Protein AF-A0A6N7TLB5-F1 (afdb_monomer_lite)

Structure (mmCIF, N/CA/C/O backbone):
data_AF-A0A6N7TLB5-F1
#
_entry.id   AF-A0A6N7TLB5-F1
#
loop_
_atom_site.group_PDB
_atom_site.id
_atom_site.type_symbol
_atom_site.label_atom_id
_atom_site.label_alt_id
_atom_site.label_comp_id
_atom_site.label_asym_id
_atom_site.label_entity_id
_atom_site.label_seq_id
_atom_site.pdbx_PDB_ins_code
_atom_site.Cartn_x
_atom_site.Cartn_y
_atom_site.Cartn_z
_atom_site.occupancy
_atom_site.B_iso_or_equiv
_atom_site.auth_seq_id
_atom_site.auth_comp_id
_atom_site.auth_asym_id
_atom_site.auth_atom_id
_atom_site.pdbx_PDB_model_num
ATOM 1 N N . MET A 1 1 ? 4.380 1.367 -26.021 1.00 70.00 1 MET A N 1
ATOM 2 C CA . MET A 1 1 ? 4.660 1.882 -24.663 1.00 70.00 1 MET A CA 1
ATOM 3 C C . MET A 1 1 ? 5.222 0.728 -23.849 1.00 70.00 1 MET A C 1
ATOM 5 O O . MET A 1 1 ? 4.762 -0.387 -24.059 1.00 70.00 1 MET A O 1
ATOM 9 N N . ALA A 1 2 ? 6.256 0.939 -23.034 1.00 77.38 2 ALA A N 1
ATOM 10 C CA . ALA A 1 2 ? 6.742 -0.123 -22.152 1.00 77.38 2 ALA A CA 1
ATOM 11 C C . ALA A 1 2 ? 5.775 -0.273 -20.972 1.00 77.38 2 ALA A C 1
ATOM 13 O O . ALA A 1 2 ? 5.322 0.735 -20.434 1.00 77.38 2 ALA A O 1
ATOM 14 N N . GLU A 1 3 ? 5.452 -1.508 -20.597 1.00 83.88 3 GLU A N 1
ATOM 15 C CA . GLU A 1 3 ? 4.650 -1.782 -19.407 1.00 83.88 3 GLU A CA 1
ATOM 16 C C . GLU A 1 3 ? 5.483 -1.481 -18.155 1.00 83.88 3 GLU A C 1
ATOM 18 O O . GLU A 1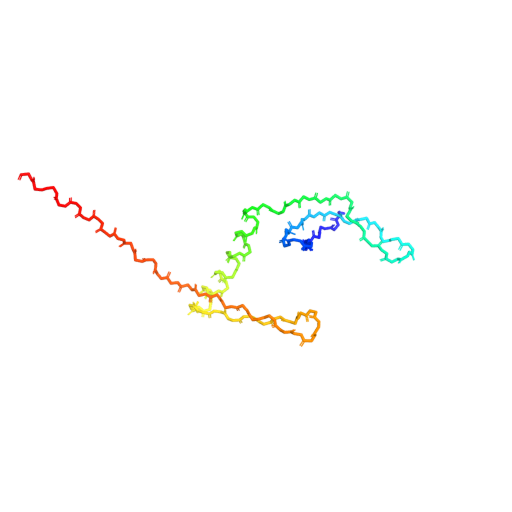 3 ? 6.670 -1.829 -18.080 1.00 83.88 3 GLU A O 1
ATOM 23 N N . TYR A 1 4 ? 4.877 -0.760 -17.213 1.00 87.00 4 TYR A N 1
ATOM 24 C CA . TYR A 1 4 ? 5.506 -0.368 -15.959 1.00 87.00 4 TYR A CA 1
ATOM 25 C C . TYR A 1 4 ? 4.982 -1.261 -14.845 1.00 87.00 4 TYR A C 1
ATOM 27 O O . TYR A 1 4 ? 3.779 -1.473 -14.717 1.00 87.00 4 TYR A O 1
ATOM 35 N N . HIS A 1 5 ? 5.895 -1.774 -14.037 1.00 89.25 5 HIS A N 1
ATOM 36 C CA . HIS A 1 5 ? 5.592 -2.730 -12.988 1.00 89.25 5 HIS A CA 1
ATOM 37 C C . HIS A 1 5 ? 6.035 -2.171 -11.645 1.00 89.25 5 HIS A C 1
ATOM 39 O O . HIS A 1 5 ? 7.048 -1.474 -11.554 1.00 89.25 5 HIS A O 1
ATOM 45 N N . VAL A 1 6 ? 5.284 -2.523 -10.605 1.00 90.38 6 VAL A N 1
ATOM 46 C CA . VAL A 1 6 ? 5.622 -2.250 -9.209 1.00 90.38 6 VAL A CA 1
ATOM 47 C C . VAL A 1 6 ? 5.865 -3.585 -8.519 1.00 90.38 6 VAL A C 1
ATOM 49 O O . VAL A 1 6 ? 5.083 -4.521 -8.681 1.00 90.38 6 VAL A O 1
ATOM 52 N N . GLY A 1 7 ? 6.960 -3.694 -7.773 1.00 87.75 7 GLY A N 1
ATOM 53 C CA . GLY A 1 7 ? 7.318 -4.915 -7.059 1.00 87.75 7 GLY A CA 1
ATOM 54 C C . GLY A 1 7 ? 7.971 -4.630 -5.716 1.00 87.75 7 GLY A C 1
ATOM 55 O O . GLY A 1 7 ? 8.545 -3.567 -5.510 1.00 87.75 7 GLY A O 1
ATOM 56 N N . CYS A 1 8 ? 7.900 -5.595 -4.804 1.00 88.00 8 CYS A N 1
ATOM 57 C CA . CYS A 1 8 ? 8.511 -5.505 -3.481 1.00 88.00 8 CYS A CA 1
ATOM 58 C C . CYS A 1 8 ? 9.807 -6.326 -3.435 1.00 88.00 8 CYS A C 1
ATOM 60 O O . CYS A 1 8 ? 9.843 -7.480 -3.865 1.00 88.00 8 CYS A O 1
ATOM 62 N N . GLY A 1 9 ? 10.883 -5.708 -2.953 1.00 82.94 9 GLY A N 1
ATOM 63 C CA . GLY A 1 9 ? 12.175 -6.336 -2.721 1.00 82.94 9 GLY A CA 1
ATOM 64 C C . GLY A 1 9 ? 12.219 -7.204 -1.471 1.00 82.94 9 GLY A C 1
ATOM 65 O O . GLY A 1 9 ? 11.346 -7.149 -0.611 1.00 82.94 9 GLY A O 1
ATOM 66 N N . LEU A 1 10 ? 13.316 -7.950 -1.329 1.00 75.44 10 LEU A N 1
ATOM 67 C CA . LEU A 1 10 ? 13.556 -8.847 -0.194 1.00 75.44 10 LEU A CA 1
ATOM 68 C C . LEU A 1 10 ? 13.591 -8.124 1.173 1.00 75.44 10 LEU A C 1
ATOM 70 O O . LEU A 1 10 ? 13.378 -8.759 2.198 1.00 75.44 10 LEU A O 1
ATOM 74 N N . PHE A 1 11 ? 13.816 -6.805 1.183 1.00 79.19 11 PHE A N 1
ATOM 75 C CA . PHE A 1 11 ? 13.877 -5.962 2.386 1.00 79.19 11 PHE A CA 1
ATOM 76 C C . PHE A 1 11 ? 12.696 -4.988 2.516 1.00 79.19 11 PHE A C 1
ATOM 78 O O . PHE A 1 11 ? 12.785 -4.000 3.236 1.00 79.19 11 PHE A O 1
ATOM 85 N N . GLY A 1 12 ? 11.594 -5.225 1.799 1.00 78.88 12 GLY A N 1
ATOM 86 C CA . GLY A 1 12 ? 10.405 -4.369 1.876 1.00 78.88 12 GLY A CA 1
ATOM 87 C C . GLY A 1 12 ? 10.475 -3.084 1.044 1.00 78.88 12 GLY A C 1
ATOM 88 O O . GLY A 1 12 ? 9.477 -2.376 0.951 1.00 78.88 12 GLY A O 1
ATOM 89 N N . THR A 1 13 ? 11.605 -2.789 0.392 1.00 87.31 13 THR A N 1
ATOM 90 C CA . THR A 1 13 ? 11.708 -1.680 -0.567 1.00 87.31 13 THR A CA 1
ATOM 91 C C . THR A 1 13 ? 10.790 -1.930 -1.759 1.00 87.31 13 THR A C 1
ATOM 93 O O . THR A 1 13 ? 10.875 -2.977 -2.406 1.00 87.31 13 THR A O 1
ATOM 96 N N . ILE A 1 14 ? 9.932 -0.965 -2.074 1.00 91.50 14 ILE A N 1
ATOM 97 C CA . ILE A 1 14 ? 9.079 -1.016 -3.259 1.00 91.50 14 ILE A CA 1
ATOM 98 C C . ILE A 1 14 ? 9.859 -0.407 -4.423 1.00 91.50 14 ILE A C 1
ATOM 100 O O . ILE A 1 14 ? 10.412 0.685 -4.309 1.00 91.50 14 ILE A O 1
ATOM 104 N N . TYR A 1 15 ? 9.889 -1.113 -5.547 1.00 91.44 15 TYR A N 1
ATOM 105 C C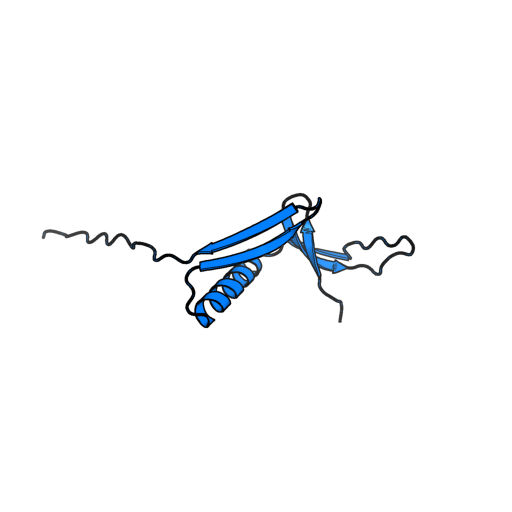A . TYR A 1 15 ? 10.509 -0.661 -6.783 1.00 91.44 15 TYR A CA 1
ATOM 106 C C . TYR A 1 15 ? 9.456 -0.454 -7.860 1.00 91.44 15 TYR A C 1
ATOM 108 O O . TYR A 1 15 ? 8.518 -1.246 -7.970 1.00 91.44 15 TYR A O 1
ATOM 116 N N . ALA A 1 16 ? 9.665 0.553 -8.699 1.00 92.75 16 ALA A N 1
ATOM 117 C CA . ALA A 1 16 ? 8.905 0.754 -9.923 1.00 92.75 16 ALA A CA 1
ATOM 118 C C . ALA A 1 16 ? 9.850 0.766 -11.128 1.00 92.75 16 ALA A C 1
ATOM 120 O O . ALA A 1 16 ? 10.967 1.285 -11.053 1.00 92.75 16 ALA A O 1
ATOM 121 N N . GLY A 1 17 ? 9.432 0.178 -12.245 1.00 91.25 17 GLY A N 1
ATOM 122 C CA . GLY A 1 17 ? 10.306 0.079 -13.407 1.00 91.25 17 GLY A CA 1
ATOM 123 C C . GLY A 1 17 ? 9.746 -0.712 -14.577 1.00 91.25 17 GLY A C 1
ATOM 124 O O . GLY A 1 17 ? 8.589 -1.122 -14.585 1.00 91.25 17 GLY A O 1
ATOM 125 N N . THR A 1 18 ? 10.599 -0.966 -15.567 1.00 92.31 18 THR A N 1
ATOM 126 C CA . THR A 1 18 ? 10.254 -1.782 -16.738 1.00 92.31 18 THR A CA 1
ATOM 127 C C . THR A 1 18 ? 10.897 -3.158 -16.648 1.00 92.31 18 THR A C 1
ATOM 129 O O . THR A 1 18 ? 12.020 -3.310 -16.155 1.00 92.31 18 THR A O 1
ATOM 132 N N . MET A 1 19 ? 10.211 -4.175 -17.162 1.00 88.81 19 MET A N 1
ATOM 133 C CA . MET A 1 19 ? 10.732 -5.541 -17.199 1.00 88.81 19 MET A CA 1
ATOM 134 C C . MET A 1 19 ? 11.442 -5.829 -18.525 1.00 88.81 19 MET A C 1
ATOM 136 O O . MET A 1 19 ? 11.093 -5.307 -19.587 1.00 88.81 19 MET A O 1
ATOM 140 N N . MET A 1 20 ? 12.460 -6.689 -18.489 1.00 86.31 20 MET A N 1
ATOM 141 C CA . MET A 1 20 ? 12.987 -7.303 -19.705 1.00 86.31 20 MET A CA 1
ATOM 142 C C . MET A 1 20 ? 11.956 -8.265 -20.303 1.00 86.31 20 MET A C 1
ATOM 144 O O . MET A 1 20 ? 11.090 -8.796 -19.602 1.00 86.31 20 MET A O 1
ATOM 148 N N . LYS A 1 21 ? 12.089 -8.533 -21.610 1.00 83.12 21 LYS A N 1
ATOM 149 C CA . LYS A 1 21 ? 11.362 -9.641 -22.236 1.00 83.12 21 LYS A CA 1
ATOM 150 C C . LYS A 1 21 ? 11.701 -10.926 -21.488 1.00 83.12 21 LYS A C 1
ATOM 152 O O . LYS A 1 21 ? 12.875 -11.185 -21.215 1.00 83.12 21 LYS A O 1
ATOM 157 N N . GLN A 1 22 ? 10.668 -11.693 -21.167 1.00 82.06 22 GLN A N 1
ATOM 158 C CA . GLN A 1 22 ? 10.808 -12.966 -20.482 1.00 82.06 22 GLN A CA 1
ATOM 159 C C . GLN A 1 22 ? 11.748 -13.872 -21.281 1.00 82.06 22 GLN A C 1
ATOM 161 O O . GLN A 1 22 ? 11.629 -14.001 -22.505 1.00 82.06 22 GLN A O 1
ATOM 166 N N . ARG A 1 23 ? 12.740 -14.438 -20.596 1.00 78.00 23 ARG A N 1
ATOM 167 C CA . ARG A 1 23 ? 13.690 -15.369 -21.204 1.00 78.00 23 ARG A CA 1
ATOM 168 C C . ARG A 1 23 ? 13.016 -16.730 -21.416 1.00 78.00 23 ARG A C 1
ATOM 170 O O . ARG A 1 23 ? 11.969 -17.019 -20.842 1.00 78.00 23 ARG A O 1
ATOM 177 N N . LYS A 1 24 ? 13.633 -17.588 -22.237 1.00 78.50 24 LYS A N 1
ATOM 178 C CA . LYS A 1 24 ? 13.130 -18.948 -22.523 1.00 78.50 24 LYS A CA 1
ATOM 179 C C . LYS A 1 24 ? 13.061 -19.848 -21.278 1.00 78.50 24 LYS A C 1
ATOM 181 O O . LYS A 1 24 ? 12.318 -20.818 -21.287 1.00 78.50 24 LYS A O 1
ATOM 186 N N . ASP A 1 25 ? 13.818 -19.518 -20.234 1.00 81.31 25 ASP A N 1
ATOM 187 C CA . ASP A 1 25 ? 13.830 -20.181 -18.921 1.00 81.31 25 ASP A CA 1
ATOM 188 C C . ASP A 1 25 ? 12.692 -19.708 -17.990 1.00 81.31 25 ASP A C 1
ATOM 190 O O . ASP A 1 25 ? 12.596 -20.151 -16.848 1.00 81.31 25 ASP A O 1
ATOM 194 N N . GLY A 1 26 ? 11.827 -18.803 -18.462 1.00 77.88 26 GLY A N 1
ATO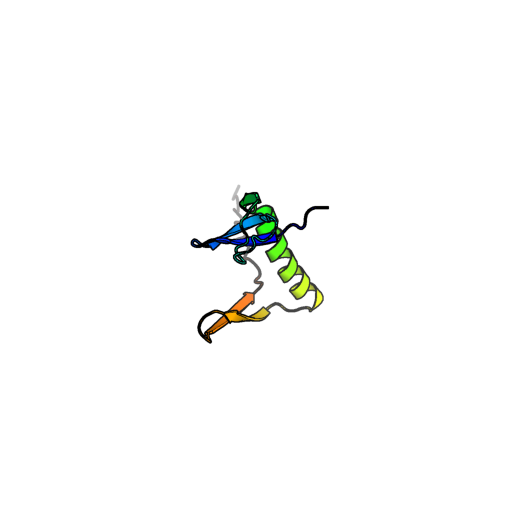M 195 C CA . GLY A 1 26 ? 10.708 -18.254 -17.702 1.00 77.88 26 GLY A CA 1
ATOM 196 C C . GLY A 1 26 ? 11.089 -17.136 -16.730 1.00 77.88 26 GLY A C 1
ATOM 197 O O . GLY A 1 26 ? 10.187 -16.497 -16.189 1.00 77.88 26 GLY A O 1
ATOM 198 N N . LEU A 1 27 ? 12.382 -16.845 -16.545 1.00 78.69 27 LEU A N 1
ATOM 199 C CA . LEU A 1 27 ? 12.845 -15.791 -15.648 1.00 78.69 27 LEU A CA 1
ATOM 200 C C . LEU A 1 27 ? 12.597 -14.410 -16.266 1.00 78.69 27 LEU A C 1
ATOM 202 O O . LEU A 1 27 ? 12.961 -14.128 -17.415 1.00 78.69 27 LEU A O 1
ATOM 206 N N . GLN A 1 28 ? 12.005 -13.521 -15.468 1.00 81.69 28 GLN A N 1
ATOM 207 C CA . GLN A 1 28 ? 11.789 -12.123 -15.821 1.00 81.69 28 GLN A CA 1
ATOM 208 C C . GLN A 1 28 ? 12.577 -11.231 -14.862 1.00 81.69 28 GLN A C 1
ATOM 210 O O . GLN A 1 28 ? 12.424 -11.299 -13.646 1.00 81.69 28 GLN A O 1
ATOM 215 N N . LEU A 1 29 ? 13.456 -10.405 -15.425 1.00 86.50 29 LEU A N 1
ATOM 216 C CA . LEU A 1 29 ? 14.339 -9.511 -14.681 1.00 86.50 29 LEU A CA 1
ATOM 217 C C . LEU A 1 29 ? 13.981 -8.059 -14.987 1.00 86.50 29 LEU A C 1
ATOM 219 O O . LEU A 1 29 ? 13.531 -7.743 -16.090 1.00 86.50 29 LEU A O 1
ATOM 223 N N . TRP A 1 30 ? 14.244 -7.173 -14.033 1.00 89.00 30 TRP A N 1
ATOM 224 C CA . TRP A 1 30 ? 14.122 -5.733 -14.236 1.00 89.00 30 TRP A CA 1
ATOM 225 C C . TRP A 1 30 ? 15.087 -5.268 -15.329 1.00 89.00 30 TRP A C 1
ATOM 227 O O . TRP A 1 30 ? 16.267 -5.615 -15.316 1.00 89.00 30 TRP A O 1
ATOM 237 N N . ARG A 1 31 ? 14.582 -4.482 -16.282 1.00 86.75 31 ARG A N 1
ATOM 238 C CA . ARG A 1 31 ? 15.405 -3.760 -17.261 1.00 86.75 31 ARG A CA 1
ATOM 239 C C . ARG A 1 31 ? 15.901 -2.448 -16.667 1.00 86.75 31 ARG A C 1
ATOM 241 O O . ARG A 1 31 ? 17.078 -2.129 -16.768 1.00 86.75 31 ARG A O 1
ATOM 248 N N . SER A 1 32 ? 14.986 -1.705 -16.064 1.00 86.00 32 SER A N 1
ATOM 249 C CA . SER A 1 32 ? 15.249 -0.507 -15.279 1.00 86.00 32 SER A CA 1
ATOM 250 C C . SER A 1 32 ? 14.332 -0.556 -14.070 1.00 86.00 32 SER A C 1
ATOM 252 O O . SER A 1 32 ? 13.175 -0.949 -14.205 1.00 86.00 32 SER A O 1
ATOM 254 N N . LYS A 1 33 ? 14.840 -0.190 -12.897 1.00 90.25 33 LYS A N 1
ATOM 255 C CA . LYS A 1 33 ? 14.020 0.011 -11.705 1.00 90.25 33 LYS A CA 1
ATOM 256 C C . LYS A 1 33 ? 14.607 1.128 -10.861 1.00 90.25 33 LYS A C 1
ATOM 258 O O . LYS A 1 33 ? 15.825 1.299 -10.844 1.00 90.25 33 LYS A O 1
ATOM 263 N N . SER A 1 34 ? 13.745 1.837 -10.159 1.00 91.25 34 SER A N 1
ATOM 264 C CA . SER A 1 34 ? 14.113 2.785 -9.116 1.00 91.25 34 SER A CA 1
ATOM 265 C C . SER A 1 34 ? 13.287 2.507 -7.874 1.00 91.25 34 SER A C 1
ATOM 267 O O . SER A 1 34 ? 12.243 1.848 -7.943 1.00 91.25 34 SER A O 1
ATOM 269 N N . ASP A 1 35 ? 13.756 3.022 -6.749 1.00 92.50 35 ASP A N 1
ATOM 270 C CA . ASP A 1 35 ? 12.978 3.040 -5.520 1.00 92.50 35 ASP A CA 1
ATOM 271 C C . ASP A 1 35 ? 11.728 3.898 -5.741 1.00 92.50 35 ASP A C 1
ATOM 273 O O . ASP A 1 35 ? 11.751 4.895 -6.473 1.00 92.50 35 ASP A O 1
ATOM 277 N N . VAL A 1 36 ? 10.613 3.464 -5.161 1.00 91.69 36 VAL A N 1
ATOM 278 C CA . VAL A 1 36 ? 9.386 4.257 -5.131 1.00 91.69 36 VAL A CA 1
ATOM 279 C C . VAL A 1 36 ? 9.584 5.414 -4.157 1.00 91.69 36 VAL A C 1
ATOM 281 O O . VAL A 1 36 ? 10.075 5.219 -3.049 1.00 91.69 36 VAL A O 1
ATOM 284 N N . THR A 1 37 ? 9.215 6.619 -4.587 1.00 90.62 37 THR A N 1
ATOM 285 C CA . THR A 1 37 ? 9.336 7.833 -3.776 1.00 90.62 37 THR A CA 1
ATOM 286 C C . THR A 1 37 ? 8.314 7.846 -2.641 1.00 90.62 37 THR A C 1
ATOM 288 O O . THR A 1 37 ? 7.237 7.253 -2.750 1.00 90.62 37 THR A O 1
ATOM 291 N N . ASP A 1 38 ? 8.603 8.600 -1.581 1.00 90.25 38 ASP A N 1
ATOM 292 C CA . ASP A 1 38 ? 7.665 8.802 -0.467 1.00 90.25 38 ASP A CA 1
ATOM 293 C C . ASP A 1 38 ? 6.331 9.407 -0.931 1.00 90.25 38 ASP A C 1
ATOM 295 O O . ASP A 1 38 ? 5.270 9.082 -0.397 1.00 90.25 38 ASP A O 1
ATOM 299 N N . GLU A 1 39 ? 6.361 10.242 -1.973 1.00 90.50 39 GLU A N 1
ATOM 300 C CA . GLU A 1 39 ? 5.166 10.800 -2.612 1.00 90.50 39 GLU A CA 1
ATOM 301 C C . GLU A 1 39 ? 4.271 9.703 -3.204 1.00 90.50 39 GLU A C 1
ATOM 303 O O . GLU A 1 39 ? 3.060 9.694 -2.987 1.00 90.50 39 GLU A O 1
ATOM 308 N N . ALA A 1 40 ? 4.856 8.736 -3.911 1.00 90.00 40 ALA A N 1
ATOM 309 C CA . ALA A 1 40 ? 4.099 7.638 -4.497 1.00 90.00 40 ALA A CA 1
ATOM 310 C C . ALA A 1 40 ? 3.535 6.696 -3.418 1.00 90.00 40 ALA A C 1
ATOM 312 O O . ALA A 1 40 ? 2.402 6.231 -3.544 1.00 90.00 40 ALA A O 1
ATOM 313 N N . VAL A 1 41 ? 4.271 6.465 -2.324 1.00 89.88 41 VAL A N 1
ATOM 314 C CA . VAL A 1 41 ? 3.735 5.756 -1.147 1.00 89.88 41 VAL A CA 1
ATOM 315 C C . VAL A 1 41 ? 2.567 6.535 -0.531 1.00 89.88 41 VAL A C 1
ATOM 317 O O . VAL A 1 41 ? 1.516 5.957 -0.247 1.00 89.88 41 VAL A O 1
ATOM 320 N N . SER A 1 42 ? 2.706 7.853 -0.391 1.00 91.75 42 SER A N 1
ATOM 321 C CA . SER A 1 42 ? 1.653 8.731 0.129 1.00 91.75 42 SER A CA 1
ATOM 322 C C . SER A 1 42 ? 0.404 8.711 -0.751 1.00 91.75 42 SER A C 1
ATOM 324 O O . SER A 1 42 ? -0.705 8.655 -0.231 1.00 91.75 42 SER A O 1
ATOM 326 N N . ALA A 1 43 ? 0.552 8.656 -2.077 1.00 93.75 43 ALA A N 1
ATOM 327 C CA . ALA A 1 43 ? -0.575 8.533 -2.999 1.00 93.75 43 ALA A CA 1
ATOM 328 C C . ALA A 1 43 ? -1.385 7.241 -2.772 1.00 93.75 43 ALA A C 1
ATOM 330 O O . ALA A 1 43 ? -2.616 7.261 -2.846 1.00 93.75 43 ALA A O 1
ATOM 331 N N . VAL A 1 44 ? -0.721 6.127 -2.438 1.00 91.38 44 VAL A N 1
ATOM 332 C CA . VAL A 1 44 ? -1.399 4.871 -2.072 1.00 91.38 44 VAL A CA 1
ATOM 333 C C . VAL A 1 44 ? -2.183 5.030 -0.766 1.00 91.38 44 VAL A C 1
ATOM 335 O O . VAL A 1 44 ? -3.309 4.547 -0.667 1.00 91.38 44 VAL A O 1
ATOM 338 N N . LEU A 1 45 ? -1.636 5.736 0.226 1.00 91.50 45 LEU A N 1
ATOM 339 C CA . LEU A 1 45 ? -2.371 6.044 1.458 1.00 91.50 45 LEU A CA 1
ATOM 340 C C . LEU A 1 45 ? -3.584 6.940 1.176 1.00 91.50 45 LEU A C 1
ATOM 342 O O . LEU A 1 45 ? -4.689 6.634 1.624 1.00 91.50 45 LEU A O 1
ATOM 346 N N . THR A 1 46 ? -3.413 7.986 0.365 1.00 93.25 46 THR A N 1
ATOM 347 C CA . THR A 1 46 ? -4.493 8.887 -0.060 1.00 93.25 46 THR A CA 1
ATOM 348 C C . THR A 1 46 ? -5.610 8.143 -0.786 1.00 93.25 46 THR A C 1
ATOM 350 O O . THR A 1 46 ? -6.781 8.468 -0.591 1.00 93.25 46 THR A O 1
ATOM 353 N N . HIS A 1 47 ? -5.290 7.110 -1.573 1.00 93.56 47 HIS A N 1
ATOM 354 C CA . HIS A 1 47 ? -6.298 6.242 -2.182 1.00 93.56 47 HIS A CA 1
ATOM 355 C C . HIS A 1 47 ? -7.206 5.592 -1.125 1.00 93.56 47 HIS A C 1
ATOM 357 O O . HIS A 1 47 ? -8.428 5.677 -1.246 1.00 93.56 47 HIS A O 1
ATOM 363 N N . PHE A 1 48 ? -6.638 5.013 -0.061 1.00 93.19 48 PHE A N 1
ATOM 364 C CA . PHE A 1 48 ? -7.433 4.412 1.016 1.00 93.19 48 PHE A CA 1
ATOM 365 C C . PHE A 1 48 ? -8.200 5.454 1.833 1.00 93.19 48 PHE A C 1
ATOM 367 O O . PHE A 1 48 ? -9.362 5.226 2.158 1.00 93.19 48 PHE A O 1
ATOM 374 N N . ILE A 1 49 ? -7.600 6.615 2.114 1.00 92.56 49 ILE A N 1
ATOM 375 C CA . ILE A 1 49 ? -8.291 7.728 2.789 1.00 92.56 49 ILE A CA 1
ATOM 376 C C . ILE A 1 49 ? -9.506 8.176 1.967 1.00 92.56 49 ILE A C 1
ATOM 378 O O . ILE A 1 49 ? -10.591 8.361 2.512 1.00 92.56 49 ILE A O 1
ATOM 382 N N . THR A 1 50 ? -9.352 8.291 0.647 1.00 92.62 50 THR A N 1
ATOM 383 C CA . THR A 1 50 ? -10.441 8.670 -0.263 1.00 92.62 50 THR A CA 1
ATOM 384 C C . THR A 1 50 ? -11.531 7.596 -0.313 1.00 92.62 50 THR A C 1
ATOM 386 O O . THR A 1 50 ? -12.715 7.917 -0.267 1.00 92.62 50 THR A O 1
ATOM 389 N N . GLU A 1 51 ? -11.160 6.311 -0.357 1.00 92.44 51 GLU A N 1
ATOM 390 C CA . GLU A 1 51 ? -12.106 5.186 -0.272 1.00 92.44 51 GLU A CA 1
ATOM 391 C C . GLU A 1 51 ? -12.920 5.226 1.036 1.00 92.44 51 GLU A C 1
ATOM 393 O O . GLU A 1 51 ? -14.138 5.024 1.032 1.00 92.44 51 GLU A O 1
ATOM 398 N N . MET A 1 52 ? -12.258 5.527 2.154 1.00 92.06 52 MET A N 1
ATOM 399 C CA . MET A 1 52 ? -12.886 5.672 3.468 1.00 92.06 52 MET A CA 1
ATOM 400 C C . MET A 1 52 ? -13.820 6.886 3.534 1.00 92.06 52 MET A C 1
ATOM 402 O O . MET A 1 52 ? -14.949 6.749 4.002 1.00 92.06 52 MET A O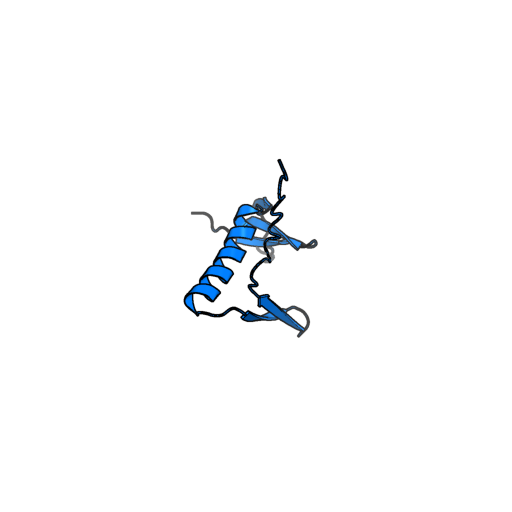 1
ATOM 406 N N . GLY A 1 53 ? -13.394 8.033 2.996 1.00 88.62 53 GLY A N 1
ATOM 407 C CA . GLY A 1 53 ? -14.204 9.251 2.917 1.00 88.62 53 GLY A CA 1
ATOM 408 C C . GLY A 1 53 ? -15.462 9.074 2.065 1.00 88.62 53 GLY A C 1
ATOM 409 O O . GLY A 1 53 ? -16.548 9.424 2.503 1.00 88.62 53 GLY A O 1
ATOM 410 N N . ASN A 1 54 ? -15.354 8.426 0.901 1.00 85.88 54 ASN A N 1
ATOM 411 C CA . ASN A 1 54 ? -16.504 8.148 0.028 1.00 85.88 54 ASN A CA 1
ATOM 412 C C . ASN A 1 54 ? -17.537 7.191 0.646 1.00 85.88 54 ASN A C 1
ATOM 414 O O . ASN A 1 54 ? -18.643 7.065 0.124 1.00 85.88 54 ASN A O 1
ATOM 418 N N . SER A 1 55 ? -17.164 6.461 1.699 1.00 84.56 55 SER A N 1
ATOM 419 C CA . SER A 1 55 ? -18.036 5.498 2.372 1.00 84.56 55 SER A CA 1
ATOM 420 C C . SER A 1 55 ? -18.438 5.920 3.786 1.00 84.56 55 SER A C 1
ATOM 422 O O . SER A 1 55 ? -19.035 5.103 4.487 1.00 84.56 55 SER A O 1
ATOM 424 N N . ASP A 1 56 ? -18.118 7.156 4.196 1.00 80.81 56 ASP A N 1
ATOM 425 C CA . ASP A 1 56 ? -18.33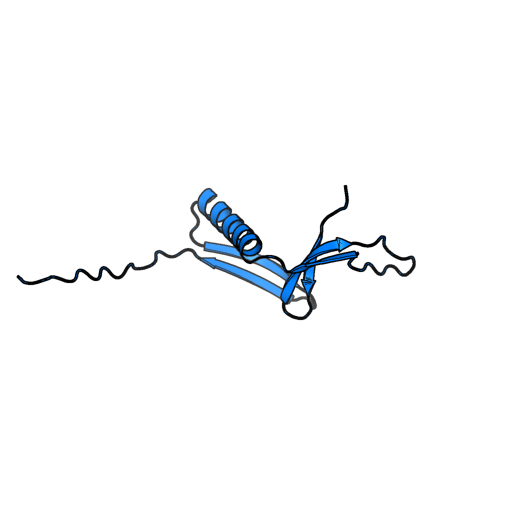1 7.701 5.547 1.00 80.81 56 ASP A CA 1
ATOM 426 C C . ASP A 1 56 ? -17.818 6.767 6.665 1.00 80.81 56 ASP A C 1
ATOM 428 O O . ASP A 1 56 ? -18.390 6.664 7.753 1.00 80.81 56 ASP A O 1
ATOM 432 N N . LYS A 1 57 ? -16.725 6.038 6.398 1.00 85.88 57 LYS A N 1
ATOM 433 C CA . LYS A 1 57 ? -16.134 5.067 7.329 1.00 85.88 57 LYS A CA 1
ATOM 434 C C . LYS A 1 57 ? -14.870 5.619 7.964 1.00 85.88 57 LYS A C 1
ATOM 436 O O . LYS A 1 57 ? -13.934 6.013 7.281 1.00 85.88 57 LYS A O 1
ATOM 441 N N . THR A 1 58 ? -14.777 5.507 9.283 1.00 88.75 58 THR A N 1
ATOM 442 C CA . THR A 1 58 ? -13.554 5.815 10.045 1.00 88.75 58 THR A CA 1
ATOM 443 C C . THR A 1 58 ? -12.619 4.615 10.193 1.00 88.75 58 THR A C 1
ATOM 445 O O . THR A 1 58 ? -11.478 4.775 10.623 1.00 88.75 58 THR A O 1
ATOM 448 N N . LYS A 1 59 ? -13.080 3.417 9.806 1.00 93.00 59 LYS A N 1
ATOM 449 C CA . LYS A 1 59 ? -12.330 2.160 9.870 1.00 93.00 59 LYS A CA 1
ATOM 450 C C . LYS A 1 59 ? -12.525 1.321 8.607 1.00 93.00 59 LYS A C 1
ATOM 452 O O . LYS A 1 59 ? -13.658 1.081 8.187 1.00 93.00 59 LYS A O 1
ATOM 457 N N . LEU A 1 60 ? -11.424 0.839 8.032 1.00 92.81 60 LEU A N 1
ATOM 458 C CA . LEU A 1 60 ? -11.401 -0.033 6.855 1.00 92.81 60 LEU A CA 1
ATOM 459 C C . LEU A 1 60 ? -10.530 -1.260 7.127 1.00 92.81 60 LEU A C 1
ATOM 461 O O . LEU A 1 60 ? -9.353 -1.130 7.446 1.00 92.81 60 LEU A O 1
ATOM 465 N N . GLU A 1 61 ? -11.097 -2.457 6.965 1.00 94.62 61 GLU A N 1
ATOM 466 C CA . GLU A 1 61 ? -10.357 -3.719 7.057 1.00 94.62 61 GLU A CA 1
ATOM 467 C C . GLU A 1 61 ? -10.203 -4.347 5.672 1.00 94.62 61 GLU A C 1
ATOM 469 O O . GLU A 1 61 ? -11.187 -4.547 4.958 1.00 94.62 61 GLU A O 1
ATOM 474 N N . LYS A 1 62 ? -8.971 -4.712 5.308 1.00 93.31 62 LYS A N 1
ATOM 475 C CA . LYS A 1 62 ? -8.674 -5.496 4.103 1.00 93.31 62 LYS A CA 1
ATOM 476 C C . LYS A 1 62 ? -7.869 -6.739 4.470 1.00 93.31 62 LYS A C 1
ATOM 478 O O . LYS A 1 62 ? -7.012 -6.709 5.353 1.00 93.31 62 LYS A O 1
ATOM 483 N N . VAL A 1 63 ? -8.174 -7.853 3.805 1.00 95.25 63 VAL A N 1
ATOM 484 C CA . VAL A 1 63 ? -7.531 -9.150 4.046 1.00 95.25 63 VAL A CA 1
ATOM 485 C C . VAL A 1 63 ? -6.982 -9.690 2.735 1.00 95.25 63 VAL A C 1
ATOM 487 O O . VAL A 1 63 ? -7.734 -9.884 1.783 1.00 95.25 63 VAL A O 1
ATOM 490 N N . TRP A 1 64 ? -5.686 -9.988 2.710 1.00 94.25 64 TRP A N 1
ATOM 491 C CA . TRP A 1 64 ? -5.009 -10.581 1.559 1.00 94.25 64 TRP A CA 1
ATOM 492 C C . TRP A 1 64 ? -4.433 -11.949 1.907 1.00 94.25 64 TRP A C 1
ATOM 494 O O . TRP A 1 64 ? -3.938 -12.175 3.013 1.00 94.25 64 TRP A O 1
ATOM 504 N N . GLY A 1 65 ? -4.487 -12.874 0.950 1.00 93.75 65 GLY A N 1
ATOM 505 C CA . GLY A 1 65 ? -3.739 -14.125 1.039 1.00 93.75 65 GLY A CA 1
ATOM 506 C C . GLY A 1 65 ? -2.243 -13.858 0.882 1.00 93.75 65 GLY A C 1
ATOM 507 O O . GLY A 1 65 ? -1.844 -13.064 0.034 1.00 93.75 65 GLY A O 1
ATOM 508 N N . VAL A 1 66 ? -1.415 -14.520 1.689 1.00 91.31 66 VAL A N 1
ATOM 509 C CA . VAL A 1 66 ? 0.049 -14.447 1.586 1.00 91.31 66 VAL A CA 1
ATOM 510 C C . VAL A 1 66 ? 0.659 -15.847 1.531 1.00 91.31 66 VAL A C 1
ATOM 512 O O . VAL A 1 66 ? 0.008 -16.850 1.840 1.00 91.31 66 VAL A O 1
ATOM 515 N N . ILE A 1 67 ? 1.929 -15.921 1.130 1.00 89.44 67 ILE A N 1
ATOM 516 C CA . ILE A 1 67 ? 2.659 -17.183 0.960 1.00 89.44 67 ILE A CA 1
ATOM 517 C C . ILE A 1 67 ? 2.610 -18.026 2.246 1.00 89.44 67 ILE A C 1
ATOM 519 O O . ILE A 1 67 ? 2.811 -17.524 3.363 1.00 89.44 67 ILE A O 1
ATOM 523 N N . GLY A 1 68 ? 2.383 -19.329 2.057 1.00 90.12 68 GLY A N 1
ATOM 524 C CA . GLY A 1 68 ? 2.356 -20.324 3.128 1.00 90.12 68 GLY A CA 1
ATOM 525 C C . GLY A 1 68 ? 0.986 -20.503 3.782 1.00 90.12 68 GLY A C 1
ATOM 526 O O . GLY A 1 68 ? 0.932 -20.724 4.985 1.00 90.12 68 GLY A O 1
ATOM 527 N N . ASN A 1 69 ? -0.110 -20.383 3.020 1.00 91.94 69 ASN A N 1
ATOM 528 C CA . ASN A 1 69 ? -1.489 -20.526 3.516 1.00 91.94 69 ASN A CA 1
ATOM 529 C C . ASN A 1 69 ? -1.827 -19.579 4.687 1.00 91.94 69 ASN A C 1
ATOM 531 O O . ASN A 1 69 ? -2.605 -19.903 5.583 1.00 91.94 69 ASN A O 1
ATOM 535 N N . ARG A 1 70 ? -1.209 -18.396 4.691 1.00 95.19 70 ARG A N 1
ATOM 536 C CA . ARG A 1 70 ? -1.419 -17.356 5.701 1.00 95.19 70 ARG A CA 1
ATOM 537 C C . ARG A 1 70 ? -2.280 -16.238 5.121 1.00 95.19 70 ARG A C 1
ATOM 539 O O . ARG A 1 70 ? -2.413 -16.100 3.904 1.00 95.19 70 ARG A O 1
ATOM 546 N N . LYS A 1 71 ? -2.848 -15.413 5.999 1.00 96.69 71 LYS A N 1
ATOM 547 C CA . LYS A 1 71 ? -3.592 -14.205 5.627 1.00 96.69 71 LYS A CA 1
ATOM 548 C C . LYS A 1 71 ? -2.999 -12.996 6.340 1.00 96.69 71 LYS A C 1
ATOM 550 O O . LYS A 1 71 ? -2.708 -13.073 7.529 1.00 96.69 71 LYS A O 1
ATOM 555 N N . LEU A 1 72 ? -2.845 -11.896 5.614 1.00 95.31 72 LEU A N 1
ATOM 556 C CA . LEU A 1 72 ? -2.508 -10.586 6.158 1.00 95.31 72 LEU A CA 1
ATOM 557 C C . LEU A 1 72 ? -3.800 -9.780 6.283 1.00 95.31 72 LEU A C 1
ATOM 559 O O . LEU A 1 72 ? -4.469 -9.546 5.279 1.00 95.31 72 LEU A O 1
ATOM 563 N N . LYS A 1 73 ? -4.144 -9.364 7.502 1.00 96.75 73 LYS A N 1
ATOM 564 C CA . LYS A 1 73 ? -5.203 -8.382 7.753 1.00 96.75 73 LYS A CA 1
ATOM 565 C C . LYS A 1 73 ? -4.548 -7.025 7.999 1.00 96.75 73 LYS A C 1
ATOM 567 O O . LYS A 1 73 ? -3.669 -6.935 8.850 1.00 96.75 73 LYS A O 1
ATOM 572 N N . VAL A 1 74 ? -4.993 -5.996 7.284 1.00 94.44 74 VAL A N 1
ATOM 573 C CA . VAL A 1 74 ? -4.624 -4.598 7.545 1.00 94.44 74 VAL A CA 1
ATOM 574 C C . VAL A 1 74 ? -5.885 -3.834 7.905 1.00 94.44 74 VAL A C 1
ATOM 576 O O . VAL A 1 74 ? -6.900 -3.939 7.211 1.00 94.44 74 VAL A O 1
ATOM 579 N N . THR A 1 75 ? -5.794 -3.071 8.986 1.00 94.31 75 THR A N 1
ATOM 580 C CA . THR A 1 75 ? -6.850 -2.182 9.453 1.00 94.31 75 THR A CA 1
ATOM 581 C C . THR A 1 75 ? -6.344 -0.751 9.357 1.00 94.31 75 THR A C 1
ATOM 583 O O . THR A 1 75 ? -5.317 -0.422 9.943 1.00 94.31 75 THR A O 1
ATOM 586 N N . PHE A 1 76 ? -7.064 0.080 8.613 1.00 92.81 76 PHE A N 1
ATOM 587 C CA . PHE A 1 76 ? -6.847 1.520 8.539 1.00 92.81 76 PHE A CA 1
ATOM 588 C C . PHE A 1 76 ? -7.861 2.208 9.446 1.00 92.81 76 PHE A C 1
ATOM 590 O O . PHE A 1 76 ? -9.052 1.891 9.383 1.00 92.81 76 PHE A O 1
ATOM 597 N N . GLU A 1 77 ? -7.394 3.136 10.278 1.00 92.88 77 GLU A N 1
ATOM 598 C CA . GLU A 1 77 ? -8.228 3.908 11.200 1.00 92.88 77 GLU A CA 1
ATOM 599 C C . GLU A 1 77 ? -7.859 5.388 11.097 1.00 92.88 77 GLU A C 1
ATOM 601 O O . GLU A 1 77 ? -6.682 5.742 11.161 1.00 92.88 77 GLU A O 1
ATOM 606 N N . ILE A 1 78 ? -8.868 6.243 10.923 1.00 89.56 78 ILE A N 1
ATOM 607 C CA . ILE A 1 78 ? -8.711 7.701 10.924 1.00 89.56 78 ILE A CA 1
ATOM 608 C C . ILE A 1 78 ? -9.186 8.220 12.281 1.00 89.56 78 ILE A C 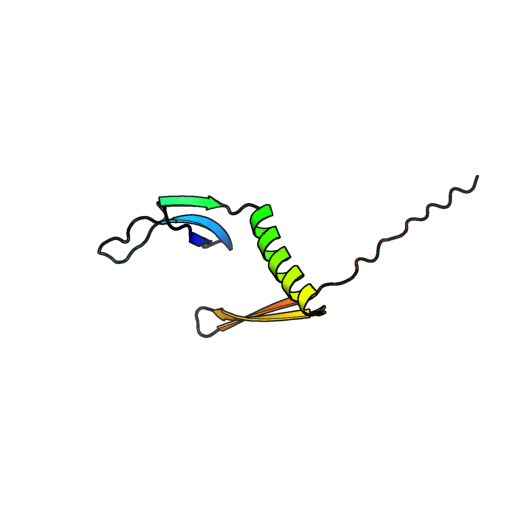1
ATOM 610 O O . ILE A 1 78 ? -10.323 7.971 12.684 1.00 89.56 78 ILE A O 1
ATOM 614 N N . PHE A 1 79 ? -8.324 8.958 12.975 1.00 88.25 79 PHE A N 1
ATOM 615 C CA . PHE A 1 79 ? -8.620 9.598 14.254 1.00 88.25 79 PHE A CA 1
ATOM 616 C C . PHE A 1 79 ? -8.331 11.097 14.171 1.00 88.25 79 PHE A C 1
ATOM 618 O O . PHE A 1 79 ? -7.423 11.526 13.462 1.00 88.25 79 PHE A O 1
ATOM 625 N N . ALA A 1 80 ? -9.102 11.899 14.905 1.00 84.19 80 ALA A N 1
ATOM 626 C CA . ALA A 1 80 ? -8.797 13.314 15.062 1.00 84.19 80 ALA A CA 1
ATOM 627 C C . ALA A 1 80 ? -7.524 13.463 15.909 1.00 84.19 80 ALA A C 1
ATOM 629 O O . ALA A 1 80 ? -7.432 12.892 17.000 1.00 84.19 80 ALA A O 1
ATOM 630 N N . SER A 1 81 ? -6.548 14.233 15.431 1.00 82.56 81 SER A N 1
ATOM 631 C CA . SER A 1 81 ? -5.448 14.687 16.278 1.00 82.56 81 SER A CA 1
ATOM 632 C C . SER A 1 81 ? -6.004 15.668 17.307 1.00 82.56 81 SER A C 1
ATOM 634 O O . SER A 1 81 ? -6.677 16.630 16.942 1.00 82.56 81 SER A O 1
ATOM 636 N N . LYS A 1 82 ? -5.731 15.449 18.598 1.00 73.88 82 LYS A N 1
ATOM 637 C CA . LYS A 1 82 ? -5.904 16.514 19.589 1.00 73.88 82 LYS A CA 1
ATOM 638 C C . LYS A 1 82 ? -4.839 17.565 19.289 1.00 73.88 82 LYS A C 1
ATOM 640 O O . LYS A 1 82 ? -3.670 17.324 19.569 1.00 73.88 82 LYS A O 1
ATOM 645 N N . GLU A 1 83 ? -5.218 18.680 18.679 1.00 63.25 83 GLU A N 1
ATOM 646 C CA . GLU A 1 83 ? -4.364 19.865 18.690 1.00 63.25 83 GLU A CA 1
ATOM 647 C C . GLU A 1 83 ? -4.255 20.331 20.148 1.00 63.25 83 GLU A C 1
ATOM 649 O O . GLU A 1 83 ? -5.255 20.662 20.788 1.00 63.25 83 GLU A O 1
ATOM 654 N N . GLU A 1 84 ? -3.048 20.278 20.713 1.00 54.97 84 GLU A N 1
ATOM 655 C CA . GLU A 1 84 ? -2.736 20.975 21.957 1.00 54.97 84 GLU A CA 1
ATOM 656 C C . GLU A 1 84 ? -2.822 22.480 21.674 1.00 54.97 84 GLU A C 1
ATOM 658 O O . GLU A 1 84 ? -1.892 23.081 21.137 1.00 54.97 84 GLU A O 1
ATOM 663 N N . ASN A 1 85 ? -3.959 23.093 22.017 1.00 51.12 85 ASN A N 1
ATOM 664 C CA . ASN A 1 85 ? -4.065 24.542 22.163 1.00 51.12 85 ASN A CA 1
ATOM 665 C C . ASN A 1 85 ? -3.123 24.979 23.295 1.00 51.12 85 ASN A C 1
ATOM 667 O O . ASN A 1 85 ? -3.520 25.033 24.458 1.00 51.12 85 ASN A O 1
ATOM 671 N N . ASN A 1 86 ? -1.872 25.298 22.963 1.00 54.56 86 ASN A N 1
ATOM 672 C CA . ASN A 1 86 ? -1.027 26.130 23.813 1.00 54.56 86 ASN A CA 1
ATOM 673 C C . ASN A 1 86 ? -1.513 27.581 23.705 1.00 54.56 86 ASN A C 1
ATOM 675 O O . ASN A 1 86 ? -0.859 28.428 23.094 1.00 54.56 86 ASN A O 1
ATOM 679 N N . ASP A 1 87 ? -2.666 27.865 24.314 1.00 50.59 87 ASP A N 1
ATOM 680 C CA . ASP A 1 87 ? -3.045 29.228 24.683 1.00 50.59 87 ASP A CA 1
ATOM 681 C C . ASP A 1 87 ? -2.048 29.698 25.747 1.00 50.59 87 ASP A C 1
ATOM 683 O O . ASP A 1 87 ? -2.195 29.468 26.949 1.00 50.59 87 ASP A O 1
ATOM 687 N N . THR A 1 88 ? -0.964 30.318 25.286 1.00 54.06 88 THR A N 1
ATOM 688 C CA . THR A 1 88 ? -0.032 31.017 26.165 1.00 54.06 88 THR A CA 1
ATOM 689 C C . THR A 1 88 ? -0.709 32.327 26.547 1.00 54.06 88 THR A C 1
ATOM 691 O O . THR A 1 88 ? -0.639 33.306 25.806 1.00 54.06 88 THR A O 1
ATOM 694 N N . HIS A 1 89 ? -1.424 32.328 27.674 1.00 58.12 89 HIS A N 1
ATOM 695 C CA . HIS A 1 89 ? -1.942 33.550 28.280 1.00 58.12 89 HIS A CA 1
ATOM 696 C C . HIS A 1 89 ? -0.740 34.415 28.686 1.00 58.12 89 HIS A C 1
ATOM 698 O O . HIS A 1 89 ? -0.039 34.121 29.652 1.00 58.12 89 HIS A O 1
ATOM 704 N N . MET A 1 90 ? -0.438 35.429 27.877 1.00 56.78 90 MET A N 1
ATOM 705 C CA . MET A 1 90 ? 0.470 36.507 28.252 1.00 56.78 90 MET A CA 1
ATOM 706 C C . MET A 1 90 ? -0.311 37.441 29.174 1.00 56.78 90 MET A C 1
ATOM 708 O O . MET A 1 90 ? -1.083 38.272 28.701 1.00 56.78 90 MET A O 1
ATOM 712 N N . ASP A 1 91 ? -0.123 37.273 30.481 1.00 54.31 91 ASP A N 1
ATOM 713 C CA . ASP A 1 91 ? -0.471 38.303 31.454 1.00 54.31 91 ASP A CA 1
ATOM 714 C C . ASP A 1 91 ? 0.440 39.519 31.199 1.00 54.31 91 ASP A C 1
ATOM 716 O O . ASP A 1 91 ? 1.654 39.459 31.417 1.00 54.31 91 ASP A O 1
ATOM 720 N N . THR A 1 92 ? -0.141 40.602 30.680 1.00 62.81 92 THR A N 1
ATOM 721 C CA . THR A 1 92 ? 0.442 41.960 30.702 1.00 62.81 92 THR A CA 1
ATOM 722 C C . THR A 1 92 ? -0.054 42.740 31.900 1.00 62.81 92 THR A C 1
ATOM 724 O O . THR A 1 92 ? -1.277 42.671 32.161 1.00 62.81 92 THR A O 1
#

Radius of gyration: 21.1 Å; chains: 1; bounding box: 34×62×56 Å

pLDDT: mean 84.87, std 11.51, range [50.59, 96.75]

Foldseek 3Di:
DFDKDWDADPVRFIKIAGWDDQDPVRDIDGPDIDTDDPVNVVVVVVVVVVVCVVVVHQKDWDWDQDPPRDIDIDMHGDDDDPDPPPPPPPDD

Sequence (92 aa):
MAEYHVGCGLFGTIYAGTMMKQRKDGLQLWRSKSDVTDEAVSAVLTHFITEMGNSDKTKLEKVWGVIGNRKLKVTFEIFASKEENNDTHMDT

Secondary structure (DSSP, 8-state):
-PPEEEEE-TTS-EEEEEEPPPPTTS---EEEEEEPPHHHHHHHHHHHHHHHHTTT-SEEEEEEEETTTEEEEEEEE---------------